Protein AF-A0A0C2GUE2-F1 (afdb_monomer_lite)

InterPro domains:
  IPR035940 CAP superfamily [G3DSA:3.40.33.10] (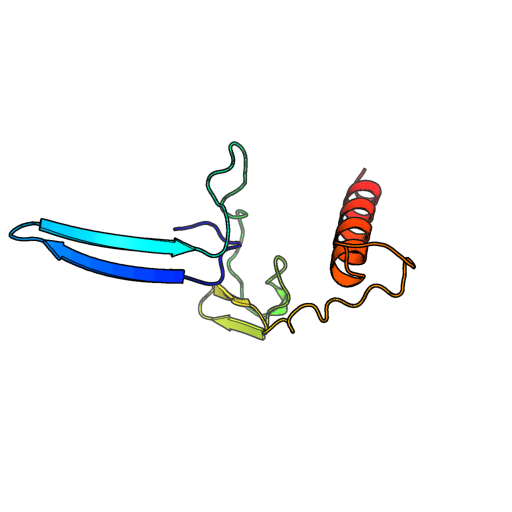1-69)
  IPR035940 CAP superfamily [SSF55797] (1-41)

Secondary structure (DSSP, 8-state):
---TT---EEEEEEEETTEEEEEEEESS----TT--SS--SPPPSSGGG--SS-EEEEETTEEEE--PPPP-----SSTT-TT--HHHHHHHHHHHHHHHHH-

Sequence (103 aa):
MVFAKTTEIGCAHKVCGTRMTVFCLYNEIGYFTGEILWETGKACSKPADCTTYKSTACDKGLCVKAFEKPDTGESRQCSGADGMTDAVRNKFLNMNNEYRFVT

pLDDT: mean 92.4, std 7.21, range [52.72, 98.44]

Structure (mmCIF, N/CA/C/O backbone):
data_AF-A0A0C2GUE2-F1
#
_entry.id   AF-A0A0C2GUE2-F1
#
loop_
_atom_site.group_PDB
_atom_site.id
_atom_site.type_symbol
_atom_site.label_atom_id
_atom_site.label_alt_id
_atom_site.label_comp_id
_atom_site.label_asym_id
_atom_site.label_entity_id
_atom_site.label_seq_id
_atom_site.pdbx_PDB_ins_code
_atom_site.Cartn_x
_atom_site.Cartn_y
_atom_site.Cartn_z
_atom_site.occupancy
_atom_site.B_iso_or_equiv
_atom_site.auth_seq_id
_atom_site.auth_comp_id
_atom_site.auth_asym_id
_atom_site.auth_atom_id
_atom_site.pdbx_PDB_model_num
ATOM 1 N N . MET A 1 1 ? -6.467 0.647 8.656 1.00 92.06 1 MET A N 1
ATOM 2 C CA . MET A 1 1 ? -7.643 0.950 7.807 1.00 92.06 1 MET A CA 1
ATOM 3 C C . MET A 1 1 ? -7.310 1.925 6.685 1.00 92.06 1 MET A C 1
ATOM 5 O O . MET A 1 1 ? -7.658 1.629 5.559 1.00 92.06 1 MET A O 1
ATOM 9 N N . VAL A 1 2 ? -6.651 3.058 6.960 1.00 96.00 2 VAL A N 1
ATOM 10 C CA . VAL A 1 2 ? -6.440 4.146 5.974 1.00 96.00 2 VAL A CA 1
ATOM 11 C C . VAL A 1 2 ? -5.023 4.214 5.387 1.00 96.00 2 VAL A C 1
ATOM 13 O O . VAL A 1 2 ? -4.644 5.228 4.815 1.00 96.00 2 VAL A O 1
ATOM 16 N N . PHE A 1 3 ? -4.211 3.170 5.566 1.00 97.06 3 PHE A N 1
ATOM 17 C CA . PHE A 1 3 ? -2.836 3.175 5.071 1.00 97.06 3 PHE A CA 1
ATOM 18 C C . PHE A 1 3 ? -2.830 2.998 3.550 1.00 97.06 3 PHE A C 1
ATOM 20 O O . PHE A 1 3 ? -3.170 1.917 3.069 1.00 97.06 3 PHE A O 1
ATOM 27 N N . ALA A 1 4 ? -2.456 4.043 2.809 1.00 96.31 4 ALA A N 1
ATOM 28 C CA . ALA A 1 4 ? -2.658 4.159 1.361 1.00 96.31 4 ALA A CA 1
ATOM 29 C C . ALA A 1 4 ? -1.936 3.089 0.527 1.00 96.31 4 ALA A C 1
ATOM 31 O O . ALA A 1 4 ? -2.350 2.800 -0.592 1.00 96.31 4 ALA A O 1
ATOM 32 N N . LYS A 1 5 ? -0.882 2.477 1.078 1.00 95.62 5 LYS A N 1
ATOM 33 C CA . LYS A 1 5 ? -0.141 1.379 0.441 1.00 95.62 5 LYS A CA 1
ATOM 34 C C . LYS A 1 5 ? -0.901 0.039 0.489 1.00 95.62 5 LYS A C 1
ATOM 36 O O . LYS A 1 5 ? -0.618 -0.861 -0.291 1.00 95.62 5 LYS A O 1
ATOM 41 N N . THR A 1 6 ? -1.902 -0.095 1.363 1.00 96.00 6 THR A N 1
ATOM 42 C CA . THR A 1 6 ? -2.691 -1.330 1.510 1.00 96.00 6 THR A CA 1
ATOM 43 C C . THR A 1 6 ? -3.519 -1.608 0.261 1.00 96.00 6 THR A C 1
ATOM 45 O O . THR A 1 6 ? -4.245 -0.734 -0.209 1.00 96.00 6 THR A O 1
ATOM 48 N N . THR A 1 7 ? -3.469 -2.841 -0.243 1.00 94.69 7 THR A N 1
ATOM 49 C CA . THR A 1 7 ? -4.173 -3.235 -1.480 1.00 94.69 7 THR A CA 1
ATOM 50 C C . THR A 1 7 ? -5.115 -4.416 -1.310 1.00 94.69 7 THR A C 1
ATOM 52 O O . THR A 1 7 ? -5.997 -4.613 -2.141 1.00 94.69 7 THR A O 1
ATOM 55 N N . GLU A 1 8 ? -4.983 -5.166 -0.219 1.00 94.62 8 GLU A N 1
ATOM 56 C CA . GLU A 1 8 ? -5.834 -6.314 0.075 1.00 94.62 8 GLU A CA 1
ATOM 57 C C . GLU A 1 8 ? -6.343 -6.237 1.515 1.00 94.62 8 GLU A C 1
ATOM 59 O O . GLU A 1 8 ? -5.626 -5.842 2.441 1.00 94.62 8 GLU A O 1
ATOM 64 N N . ILE A 1 9 ? -7.605 -6.624 1.692 1.00 96.94 9 ILE A N 1
ATOM 65 C CA . ILE A 1 9 ? -8.283 -6.690 2.983 1.00 96.94 9 ILE A CA 1
ATOM 66 C C . ILE A 1 9 ? -9.050 -8.008 3.081 1.00 96.94 9 ILE A C 1
ATOM 68 O O . ILE A 1 9 ? -9.768 -8.395 2.161 1.00 96.94 9 ILE A O 1
ATOM 72 N N . GLY A 1 10 ? -8.918 -8.687 4.216 1.00 98.06 10 GLY A N 1
ATOM 73 C CA . GLY A 1 10 ? -9.698 -9.875 4.547 1.00 98.06 10 GLY A CA 1
ATOM 74 C C . GLY A 1 10 ? -10.368 -9.688 5.898 1.00 98.06 10 GLY A C 1
ATOM 75 O O . GLY A 1 10 ? -9.677 -9.493 6.892 1.00 98.06 10 GLY A O 1
ATOM 76 N N . CYS A 1 11 ? -11.698 -9.749 5.949 1.00 98.31 11 CYS A N 1
ATOM 77 C CA . CYS A 1 11 ? -12.461 -9.598 7.186 1.00 98.31 11 CYS A CA 1
ATOM 78 C C . CYS A 1 11 ? -13.260 -10.862 7.509 1.00 98.31 11 CYS A C 1
ATOM 80 O O . CYS A 1 11 ? -13.781 -11.529 6.618 1.00 98.31 11 CYS A O 1
ATOM 82 N N . ALA A 1 12 ? -13.402 -11.160 8.796 1.00 98.44 12 ALA A N 1
ATOM 83 C CA . ALA A 1 12 ? -14.209 -12.254 9.312 1.00 98.44 12 ALA A CA 1
ATOM 84 C C . ALA A 1 12 ? -14.958 -11.812 10.573 1.00 98.44 12 ALA A C 1
ATOM 86 O O . ALA A 1 12 ? -14.566 -10.860 11.250 1.00 98.44 12 ALA A O 1
ATOM 87 N N . HIS A 1 13 ? -16.035 -12.518 10.908 1.00 98.25 13 HIS A N 1
ATOM 88 C CA . HIS A 1 13 ? -16.769 -12.283 12.146 1.00 98.25 13 HIS A CA 1
ATOM 89 C C . HIS A 1 13 ? -17.171 -13.595 12.820 1.00 98.25 13 HIS A C 1
ATOM 91 O O . HIS A 1 13 ? -17.297 -14.635 12.173 1.00 98.25 13 HIS A O 1
ATOM 97 N N . LYS A 1 14 ? -17.393 -13.538 14.135 1.00 98.38 14 LYS A N 1
ATOM 98 C CA . LYS A 1 14 ? -17.897 -14.655 14.936 1.00 98.38 14 LYS A CA 1
ATOM 99 C C . LYS A 1 14 ? -18.811 -14.147 16.046 1.00 98.38 14 LYS A C 1
ATOM 101 O O . LYS A 1 14 ? -18.462 -13.212 16.761 1.00 98.38 14 LYS A O 1
ATOM 106 N N . VAL A 1 15 ? -19.966 -14.790 16.206 1.00 98.44 15 VAL A N 1
ATOM 107 C CA . VAL A 1 15 ? -20.876 -14.575 17.340 1.00 98.44 15 VAL A CA 1
ATOM 108 C C . VAL A 1 15 ? -20.600 -15.626 18.418 1.00 98.44 15 VAL A C 1
ATOM 110 O O . VAL A 1 15 ? -20.525 -16.819 18.119 1.00 98.44 15 VAL A O 1
ATOM 113 N N . CYS A 1 16 ? -20.455 -15.174 19.662 1.00 97.69 16 CYS A N 1
ATOM 114 C CA . CYS A 1 16 ? -20.211 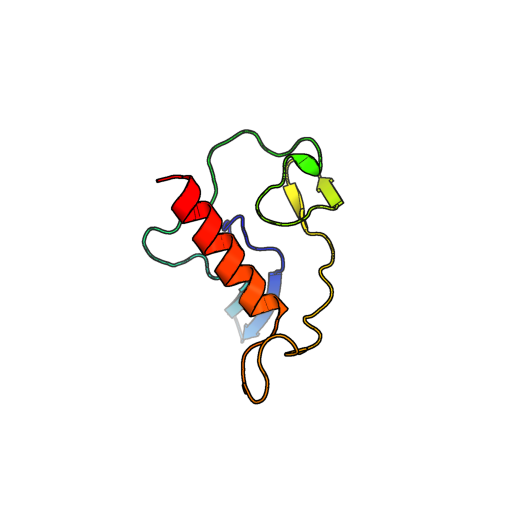-15.971 20.860 1.00 97.69 16 CYS A CA 1
ATOM 115 C C . CYS A 1 16 ? -21.209 -15.550 21.955 1.00 97.69 16 CYS A C 1
ATOM 117 O O . CYS A 1 16 ? -20.979 -14.581 22.682 1.00 97.69 16 CYS A O 1
ATOM 119 N N . GLY A 1 17 ? -22.335 -16.265 22.062 1.00 97.00 17 GLY A N 1
ATOM 120 C CA . GLY A 1 17 ? -23.428 -15.909 22.974 1.00 97.00 17 GLY A CA 1
ATOM 121 C C . GLY A 1 17 ? -24.067 -14.575 22.582 1.00 97.00 17 GLY A C 1
ATOM 122 O O . GLY A 1 17 ? -24.574 -14.435 21.475 1.00 97.00 17 GLY A O 1
ATOM 123 N N . THR A 1 18 ? -24.005 -13.586 23.475 1.00 97.94 18 THR A N 1
ATOM 124 C CA . THR A 1 18 ? -24.505 -12.217 23.242 1.00 97.94 18 THR A CA 1
ATOM 125 C C . THR A 1 18 ? -23.442 -11.257 22.693 1.00 97.94 18 THR A C 1
ATOM 127 O O . THR A 1 18 ? -23.700 -10.062 22.571 1.00 97.94 18 THR A O 1
ATOM 130 N N . ARG A 1 19 ? -22.232 -11.745 22.379 1.00 97.75 19 ARG A N 1
ATOM 131 C CA . ARG A 1 19 ? -21.127 -10.933 21.845 1.00 97.75 19 ARG A CA 1
ATOM 132 C C . ARG A 1 19 ? -20.838 -11.284 20.392 1.00 97.75 19 ARG A C 1
ATOM 134 O O . ARG A 1 19 ? -20.896 -12.449 20.011 1.00 97.75 19 ARG A O 1
ATOM 141 N N . MET A 1 20 ? -20.454 -10.286 19.605 1.00 97.88 20 MET A N 1
ATOM 142 C CA . MET A 1 20 ? -19.938 -10.459 18.248 1.00 97.88 20 MET A CA 1
ATOM 143 C C . MET A 1 20 ? -18.531 -9.871 18.167 1.00 97.88 20 MET A C 1
ATOM 145 O O . MET A 1 20 ? -18.295 -8.754 18.622 1.00 97.88 20 MET A O 1
ATOM 149 N N . THR A 1 21 ? -17.608 -10.615 17.566 1.00 98.19 21 THR A N 1
ATOM 150 C CA . THR A 1 21 ? -16.267 -10.143 17.217 1.00 98.19 21 THR A CA 1
ATOM 151 C C . THR A 1 21 ? -16.167 -10.025 15.707 1.00 98.19 21 THR A C 1
ATOM 153 O O . THR A 1 21 ? -16.538 -10.952 14.990 1.00 98.19 21 THR A O 1
ATOM 156 N N . VAL A 1 22 ? -15.643 -8.898 15.234 1.00 98.19 22 VAL A N 1
ATOM 157 C CA . VAL A 1 22 ? -15.304 -8.652 13.830 1.00 98.19 22 VAL A CA 1
ATOM 158 C C . VAL A 1 22 ? -13.810 -8.362 13.772 1.00 98.19 22 VAL A C 1
ATOM 160 O O . VAL A 1 22 ? -13.301 -7.600 14.593 1.00 98.19 22 VAL A O 1
ATOM 163 N N . PHE A 1 23 ? -13.104 -8.984 12.835 1.00 97.88 23 PHE A N 1
ATOM 164 C CA . PHE A 1 23 ? -11.661 -8.846 12.687 1.00 97.88 23 PHE A CA 1
ATOM 165 C C . PHE A 1 23 ? -11.290 -8.706 11.214 1.00 97.88 23 PHE A C 1
ATOM 167 O O . PHE A 1 23 ? -11.857 -9.401 10.375 1.00 97.88 23 PHE A O 1
ATOM 174 N N . CYS A 1 24 ? -10.333 -7.829 10.911 1.00 98.06 24 CYS A N 1
ATOM 175 C CA . CYS A 1 24 ? -9.829 -7.615 9.559 1.00 98.06 24 CYS A CA 1
ATOM 176 C C . CYS A 1 24 ? -8.301 -7.637 9.543 1.00 98.06 24 CYS A C 1
ATOM 178 O O . CYS A 1 24 ? -7.660 -7.019 10.393 1.00 98.06 24 CYS A O 1
ATOM 180 N N . LEU A 1 25 ? -7.744 -8.301 8.535 1.00 97.50 25 LEU A N 1
ATOM 181 C CA . LEU A 1 25 ? -6.334 -8.274 8.176 1.00 97.50 25 LEU A CA 1
ATOM 182 C C . LEU A 1 25 ? -6.130 -7.410 6.936 1.00 97.50 25 LEU A C 1
ATOM 184 O O . LEU A 1 25 ? -6.990 -7.345 6.057 1.00 97.50 25 LEU A O 1
ATOM 188 N N . TYR A 1 26 ? -4.966 -6.776 6.889 1.00 96.75 26 TYR A N 1
ATOM 189 C CA . TYR A 1 26 ? -4.506 -5.907 5.815 1.00 96.75 26 TYR A CA 1
ATOM 190 C C . TYR A 1 26 ? -3.132 -6.415 5.380 1.00 96.75 26 TYR A C 1
ATOM 192 O O . TYR A 1 26 ? -2.350 -6.836 6.233 1.00 96.75 26 TYR A O 1
ATOM 200 N N . ASN A 1 27 ? -2.835 -6.390 4.082 1.00 95.00 27 ASN A N 1
ATOM 201 C CA . ASN A 1 27 ? -1.573 -6.921 3.551 1.00 95.00 27 ASN A CA 1
ATOM 202 C C . ASN A 1 27 ? -0.355 -5.998 3.749 1.00 95.00 27 ASN A C 1
ATOM 204 O O . ASN A 1 27 ? 0.733 -6.323 3.289 1.00 95.00 27 ASN A O 1
ATOM 208 N N . GLU A 1 28 ? -0.531 -4.875 4.446 1.00 94.94 28 GLU A N 1
ATOM 209 C CA . GLU A 1 28 ? 0.507 -3.885 4.721 1.00 94.94 28 GLU A CA 1
ATOM 210 C C . GLU A 1 28 ? 0.465 -3.433 6.189 1.00 94.94 28 GLU A C 1
ATOM 212 O O . GLU A 1 28 ? -0.593 -3.397 6.830 1.00 94.94 28 GLU A O 1
ATOM 217 N N . ILE A 1 29 ? 1.625 -3.054 6.730 1.00 93.38 29 ILE A N 1
ATOM 218 C CA . ILE A 1 29 ? 1.781 -2.659 8.136 1.00 93.38 29 ILE A CA 1
ATOM 219 C C . ILE A 1 29 ? 1.758 -1.132 8.251 1.00 93.38 29 ILE A C 1
ATOM 221 O O . ILE A 1 29 ? 2.742 -0.459 7.969 1.00 93.38 29 ILE A O 1
ATOM 225 N N . GLY A 1 30 ? 0.632 -0.583 8.709 1.00 92.19 30 GLY A N 1
ATOM 226 C CA . GLY A 1 30 ? 0.427 0.870 8.811 1.00 92.19 30 GLY A CA 1
ATOM 227 C C . GLY A 1 30 ? 0.658 1.491 10.194 1.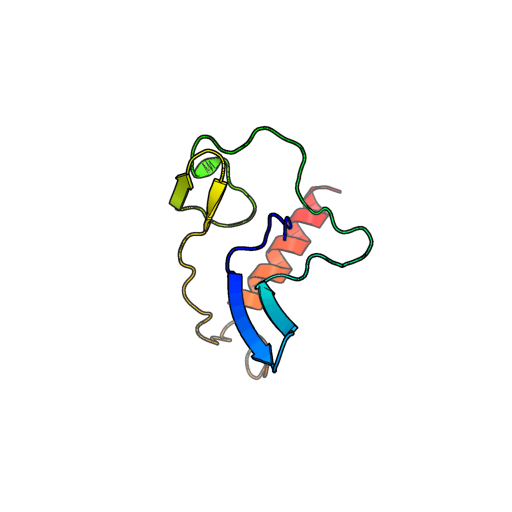00 92.19 30 GLY A C 1
ATOM 228 O O . GLY A 1 30 ? 0.277 2.639 10.388 1.00 92.19 30 GLY A O 1
ATOM 229 N N . TYR A 1 31 ? 1.187 0.755 11.178 1.00 93.19 31 TYR A N 1
ATOM 230 C CA . TYR A 1 31 ? 1.337 1.244 12.564 1.00 93.19 31 TYR A CA 1
ATOM 231 C C . TYR A 1 31 ? 2.785 1.569 12.966 1.00 93.19 31 TYR A C 1
ATOM 233 O O . TYR A 1 31 ? 3.067 1.753 14.150 1.00 93.19 31 TYR A O 1
ATOM 241 N N . PHE A 1 32 ? 3.713 1.643 12.008 1.00 94.19 32 PHE A N 1
ATOM 242 C CA . PHE A 1 32 ? 5.082 2.069 12.289 1.00 94.19 32 PHE A CA 1
ATOM 243 C C . PHE A 1 32 ? 5.121 3.546 12.704 1.00 94.19 32 PHE A C 1
ATOM 245 O O . PHE A 1 32 ? 4.593 4.417 12.014 1.00 94.19 32 PHE A O 1
ATOM 252 N N . T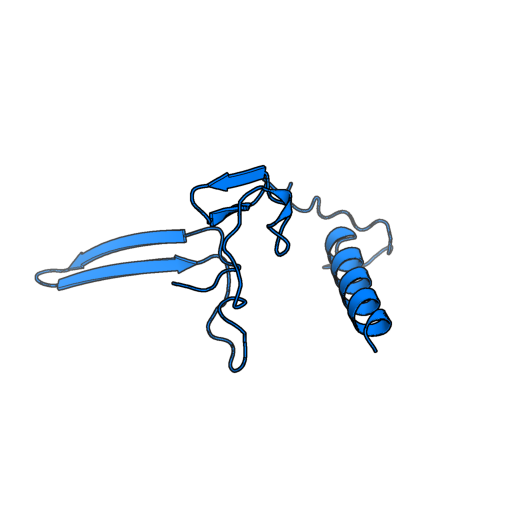HR A 1 33 ? 5.751 3.835 13.844 1.00 95.62 33 THR A N 1
ATOM 253 C CA . THR A 1 33 ? 5.894 5.205 14.351 1.00 95.62 33 THR A CA 1
ATOM 254 C C . THR A 1 33 ? 6.634 6.077 13.339 1.00 95.62 33 THR A C 1
ATOM 256 O O . THR A 1 33 ? 7.748 5.749 12.942 1.00 95.62 33 THR A O 1
ATOM 259 N N . GLY A 1 34 ? 6.028 7.203 12.958 1.00 92.75 34 GLY A N 1
ATOM 260 C CA . GLY A 1 34 ? 6.597 8.139 11.983 1.00 92.75 34 GLY A CA 1
ATOM 261 C C . GLY A 1 34 ? 6.320 7.792 10.517 1.00 92.75 34 GLY A C 1
ATOM 262 O O . GLY A 1 34 ? 6.650 8.601 9.654 1.00 92.75 34 GLY A O 1
ATOM 263 N N . GLU A 1 35 ? 5.686 6.651 10.222 1.00 92.56 35 GLU A N 1
ATOM 264 C CA . GLU A 1 35 ? 5.261 6.318 8.858 1.00 92.56 35 GLU A CA 1
ATOM 265 C C . GLU A 1 35 ? 4.123 7.241 8.406 1.00 92.56 35 GLU A C 1
ATOM 267 O O . GLU A 1 35 ? 3.172 7.528 9.143 1.00 92.56 35 GLU A O 1
ATOM 272 N N . ILE A 1 36 ? 4.208 7.689 7.156 1.00 92.62 36 ILE A N 1
ATOM 273 C CA . ILE A 1 36 ? 3.179 8.507 6.523 1.00 92.62 36 ILE A CA 1
ATOM 274 C C . ILE A 1 36 ? 2.037 7.591 6.074 1.00 92.62 36 ILE A C 1
ATOM 276 O O . ILE A 1 36 ? 2.210 6.743 5.200 1.00 92.62 36 ILE A O 1
ATOM 280 N N . LEU A 1 37 ? 0.844 7.777 6.649 1.00 95.69 37 LEU A N 1
ATOM 281 C CA . LEU A 1 37 ? -0.318 6.950 6.310 1.00 95.69 37 LEU A CA 1
ATOM 282 C C . LEU A 1 37 ? -0.794 7.154 4.861 1.00 95.69 37 LEU A C 1
ATOM 284 O O . LEU A 1 37 ? -1.256 6.207 4.225 1.00 95.69 37 LEU A O 1
ATOM 288 N N . TRP A 1 38 ? -0.689 8.381 4.354 1.00 95.75 38 TRP A N 1
ATOM 289 C CA . TRP A 1 38 ? -0.958 8.771 2.971 1.00 95.75 38 TRP A CA 1
ATOM 290 C C . TRP A 1 38 ? -0.226 10.078 2.655 1.00 95.75 38 TRP A C 1
ATOM 292 O O . TRP A 1 38 ? 0.019 10.894 3.544 1.00 95.75 38 TRP A O 1
ATOM 302 N N . GLU A 1 39 ? 0.090 10.305 1.385 1.00 94.44 39 GLU A N 1
ATOM 303 C CA . GLU A 1 39 ? 0.670 11.568 0.930 1.00 94.44 39 GLU A CA 1
ATOM 304 C C . GLU A 1 39 ? -0.439 12.595 0.671 1.00 94.44 39 GLU A C 1
ATOM 306 O O . GLU A 1 39 ? -1.446 12.299 0.022 1.00 94.44 39 GLU A O 1
ATOM 311 N N . THR A 1 40 ? -0.281 13.815 1.190 1.00 96.38 40 THR A N 1
ATOM 312 C CA . THR A 1 40 ? -1.234 14.901 0.928 1.00 96.38 40 THR A CA 1
ATOM 313 C C . THR A 1 40 ? -1.111 15.353 -0.521 1.00 96.38 40 THR A C 1
ATOM 315 O O . THR A 1 40 ? -0.057 15.814 -0.951 1.00 96.38 40 THR A O 1
ATOM 318 N N . GLY A 1 41 ? -2.211 15.284 -1.265 1.00 95.56 41 GLY A N 1
ATOM 319 C CA . GLY A 1 41 ? -2.235 15.681 -2.664 1.00 95.56 41 GLY A CA 1
ATOM 320 C C . GLY A 1 41 ? -3.608 15.511 -3.296 1.00 95.56 41 GLY A C 1
ATOM 321 O O . GLY A 1 41 ? -4.589 15.158 -2.637 1.00 95.56 41 GLY A O 1
ATOM 322 N N . LYS A 1 42 ? -3.683 15.781 -4.600 1.00 97.31 42 LYS A N 1
ATOM 323 C CA . LYS A 1 42 ? -4.886 15.506 -5.384 1.00 97.31 42 LYS A CA 1
ATOM 324 C C . LYS A 1 42 ? -5.007 13.994 -5.594 1.00 97.31 42 LYS A C 1
ATOM 326 O O . LYS A 1 42 ? -4.032 13.351 -5.967 1.00 97.31 42 LYS A O 1
ATOM 331 N N . ALA A 1 43 ? -6.208 13.452 -5.399 1.00 97.50 43 ALA A N 1
ATOM 332 C CA . ALA A 1 43 ? -6.508 12.063 -5.737 1.00 97.50 43 ALA A CA 1
ATOM 333 C C . ALA A 1 43 ? -6.230 11.772 -7.223 1.00 97.50 43 ALA A C 1
ATOM 335 O O . ALA A 1 43 ? -6.252 12.688 -8.056 1.00 97.50 43 ALA A O 1
ATOM 336 N N . CYS A 1 44 ? -5.999 10.500 -7.561 1.00 98.00 44 CYS A N 1
ATOM 337 C CA . CYS A 1 44 ? -5.709 10.125 -8.941 1.00 98.00 44 CYS A CA 1
ATOM 338 C C . CYS A 1 44 ? -6.870 10.508 -9.875 1.00 98.00 44 CYS A C 1
ATOM 340 O O . CYS A 1 44 ? -8.043 10.522 -9.494 1.00 98.00 44 CYS A O 1
ATOM 342 N N . SER A 1 45 ? -6.535 10.809 -11.124 1.00 98.06 45 SER A N 1
ATOM 343 C CA . SER A 1 45 ? -7.493 11.013 -12.216 1.00 98.06 45 SER A CA 1
ATOM 344 C C . SER A 1 45 ? -7.296 10.013 -13.356 1.00 98.06 45 SER A C 1
ATOM 346 O O . SER A 1 45 ? -8.225 9.726 -14.107 1.00 98.06 45 SER A O 1
ATOM 348 N N . LYS A 1 46 ? -6.091 9.451 -13.469 1.00 97.56 46 LYS A N 1
ATOM 349 C CA . LYS A 1 46 ? -5.695 8.431 -14.445 1.00 97.56 46 LYS A CA 1
ATOM 350 C C . LYS A 1 46 ? -4.689 7.461 -13.806 1.00 97.56 46 LYS A C 1
ATOM 352 O O . LYS A 1 46 ? -4.063 7.819 -12.810 1.00 97.56 46 LYS A O 1
ATOM 357 N N . PRO A 1 47 ? -4.474 6.259 -14.372 1.00 96.12 47 PRO A N 1
ATOM 358 C CA . PRO A 1 47 ? -3.574 5.255 -13.789 1.00 96.12 47 PRO A CA 1
ATOM 359 C C . PRO A 1 47 ? -2.140 5.755 -13.578 1.00 96.12 47 PRO A C 1
ATOM 361 O O . PRO A 1 47 ? -1.483 5.355 -12.626 1.00 96.12 47 PRO A O 1
ATOM 364 N N . ALA A 1 48 ? -1.666 6.650 -14.449 1.00 96.25 48 ALA A N 1
ATOM 365 C CA . ALA A 1 48 ? -0.322 7.220 -14.377 1.00 96.25 48 ALA A CA 1
ATOM 366 C C . ALA A 1 48 ? -0.099 8.149 -13.169 1.00 96.25 48 ALA A C 1
ATOM 368 O O . ALA A 1 48 ? 1.047 8.438 -12.848 1.00 96.25 48 ALA A O 1
ATOM 369 N N . ASP A 1 49 ? -1.165 8.609 -12.506 1.00 96.69 49 ASP A N 1
ATOM 370 C CA . ASP A 1 49 ? -1.052 9.426 -11.291 1.00 96.69 49 ASP A CA 1
ATOM 371 C C . ASP A 1 49 ? -0.721 8.561 -10.053 1.00 96.69 49 ASP A C 1
ATOM 373 O O . ASP A 1 49 ? -0.389 9.085 -8.995 1.00 96.69 49 ASP A O 1
ATOM 377 N N . CYS A 1 50 ? -0.823 7.234 -10.170 1.00 95.88 50 CYS A N 1
ATOM 378 C CA . CYS A 1 50 ? -0.540 6.282 -9.102 1.00 95.88 50 CYS A CA 1
ATOM 379 C C . CYS A 1 50 ? 0.937 5.882 -9.119 1.00 95.88 50 CYS A C 1
ATOM 381 O O . CYS A 1 50 ? 1.374 5.146 -10.003 1.00 95.88 50 CYS A O 1
ATOM 383 N N . THR A 1 51 ? 1.697 6.346 -8.129 1.00 92.62 51 THR A N 1
ATOM 384 C CA . THR A 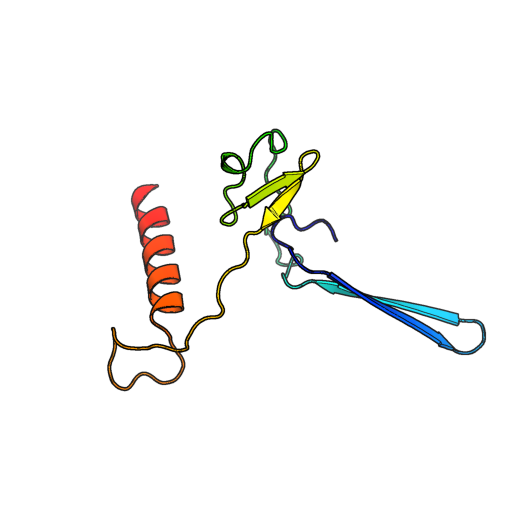1 51 ? 3.161 6.186 -8.079 1.00 92.62 51 THR A CA 1
ATOM 385 C C . THR A 1 51 ? 3.632 5.091 -7.125 1.00 92.62 51 THR A C 1
ATOM 387 O O . THR A 1 51 ? 4.725 4.563 -7.300 1.00 92.62 51 THR A O 1
ATOM 390 N N . THR A 1 52 ? 2.816 4.702 -6.140 1.00 91.12 52 THR A N 1
ATOM 391 C CA . THR A 1 52 ? 3.185 3.690 -5.134 1.00 91.12 52 THR A CA 1
ATOM 392 C C . THR A 1 52 ? 3.425 2.307 -5.747 1.00 91.12 52 THR A C 1
ATOM 394 O O . THR A 1 52 ? 4.378 1.616 -5.391 1.00 91.12 52 THR A O 1
ATOM 397 N N . TYR A 1 53 ? 2.564 1.908 -6.684 1.00 89.62 53 TYR A N 1
ATOM 398 C CA . TYR A 1 53 ? 2.653 0.653 -7.426 1.00 89.62 53 TYR A CA 1
ATOM 399 C C . TYR A 1 53 ? 2.277 0.907 -8.879 1.00 89.62 53 TYR A C 1
ATOM 401 O O . TYR A 1 53 ? 1.576 1.873 -9.192 1.00 89.62 53 TYR A O 1
ATOM 409 N N . LYS A 1 54 ? 2.649 -0.021 -9.764 1.00 90.75 54 LYS A N 1
ATOM 410 C CA . LYS A 1 54 ? 2.088 -0.029 -11.113 1.00 90.75 54 LYS A CA 1
ATOM 411 C C . LYS A 1 54 ? 0.569 -0.167 -11.012 1.00 90.75 54 LYS A C 1
ATOM 413 O O . LYS A 1 54 ? 0.064 -1.122 -10.424 1.00 90.75 54 LYS A O 1
ATOM 418 N N . SER A 1 55 ? -0.147 0.780 -11.602 1.00 93.50 55 SER A N 1
ATOM 419 C CA . SER A 1 55 ? -1.606 0.817 -11.586 1.00 93.50 55 SER A CA 1
ATOM 420 C C . SER A 1 55 ? -2.183 0.493 -12.961 1.00 93.50 55 SER A C 1
ATOM 422 O O . SER A 1 55 ? -1.586 0.812 -13.991 1.00 93.50 55 SER A O 1
ATOM 424 N N . THR A 1 56 ? -3.349 -0.151 -12.978 1.00 93.81 56 THR A N 1
ATOM 425 C CA . THR A 1 56 ? -4.127 -0.391 -14.211 1.00 93.81 56 THR A CA 1
ATOM 426 C C . THR A 1 56 ? -5.282 0.587 -14.370 1.00 93.81 56 THR A C 1
ATOM 428 O O . THR A 1 56 ? -5.683 0.878 -15.495 1.00 93.81 56 THR A O 1
ATOM 431 N N . ALA A 1 57 ? -5.795 1.120 -13.262 1.00 96.50 57 ALA A N 1
ATOM 432 C CA . ALA A 1 57 ? -6.957 1.992 -13.237 1.00 96.50 57 ALA A CA 1
ATOM 433 C C . ALA A 1 57 ? -6.839 3.027 -12.112 1.00 96.50 57 ALA A C 1
ATOM 435 O O . ALA A 1 57 ? -6.207 2.799 -11.081 1.00 96.50 57 ALA A O 1
ATOM 436 N N . CYS A 1 58 ? -7.492 4.166 -12.313 1.00 97.38 58 CYS A N 1
ATOM 437 C CA . CYS A 1 58 ? -7.870 5.051 -11.226 1.00 97.38 58 CYS A CA 1
ATOM 438 C C . CYS A 1 58 ? -9.398 5.041 -11.151 1.00 97.38 58 CYS A C 1
ATOM 440 O O . CYS A 1 58 ? -10.054 5.526 -12.073 1.00 97.38 58 CYS A O 1
ATOM 442 N N . ASP A 1 59 ? -9.958 4.459 -10.093 1.00 97.62 59 ASP A N 1
ATOM 443 C CA . ASP A 1 59 ? -11.404 4.353 -9.903 1.00 97.62 59 ASP A CA 1
ATOM 444 C C . ASP A 1 59 ? -11.857 5.339 -8.829 1.00 97.62 59 ASP A C 1
ATOM 446 O O . ASP A 1 59 ? -11.528 5.194 -7.654 1.00 97.62 59 ASP A O 1
ATOM 450 N N . LYS A 1 60 ? -12.582 6.385 -9.239 1.00 97.12 60 LYS A N 1
ATOM 451 C CA . LYS A 1 60 ? -13.144 7.413 -8.340 1.00 97.12 60 LYS A CA 1
ATOM 452 C C . LYS A 1 60 ? -12.121 8.003 -7.352 1.00 97.12 60 LYS A C 1
ATOM 454 O O . LYS A 1 60 ? -12.447 8.275 -6.200 1.00 97.12 60 LYS A O 1
ATOM 459 N N . GLY A 1 61 ? -10.887 8.217 -7.811 1.00 97.19 61 GLY A N 1
ATOM 460 C CA . GLY A 1 61 ? -9.797 8.760 -6.995 1.00 97.19 61 GLY A CA 1
ATOM 461 C C . GLY A 1 61 ? -8.975 7.718 -6.230 1.00 97.19 61 GLY A C 1
ATOM 462 O O . GLY A 1 61 ? -8.053 8.103 -5.515 1.00 97.19 61 GLY A O 1
ATOM 463 N N . LEU A 1 62 ? -9.265 6.422 -6.391 1.00 97.50 62 LEU A N 1
ATOM 464 C CA . LEU A 1 62 ? -8.511 5.317 -5.800 1.00 97.50 62 LEU A CA 1
ATOM 465 C C . LEU A 1 62 ? -7.654 4.599 -6.847 1.00 97.50 62 LEU A C 1
ATOM 467 O O . LEU A 1 62 ? -8.119 4.240 -7.929 1.00 97.50 62 LEU A O 1
ATOM 471 N N . CYS A 1 63 ? -6.395 4.355 -6.501 1.00 97.75 63 CYS A N 1
ATOM 472 C CA . CYS A 1 63 ? -5.468 3.603 -7.335 1.00 97.75 63 CYS A CA 1
ATOM 473 C C . CYS A 1 63 ? -5.759 2.100 -7.277 1.00 97.75 63 CYS A C 1
ATOM 475 O O . CYS A 1 63 ? -5.779 1.512 -6.199 1.00 97.75 63 CYS A O 1
ATOM 477 N N . VAL A 1 64 ? -5.924 1.465 -8.440 1.00 96.50 64 VAL A N 1
ATOM 478 C CA . VAL A 1 64 ? -6.125 0.014 -8.550 1.00 96.50 64 VAL A CA 1
ATOM 479 C C . VAL A 1 64 ? -4.808 -0.649 -8.940 1.00 96.50 64 VAL A C 1
ATOM 481 O O . VAL A 1 64 ? -4.374 -0.580 -10.099 1.00 96.50 64 VAL A O 1
ATOM 484 N N . LYS A 1 65 ? -4.169 -1.298 -7.960 1.00 94.50 65 LYS A N 1
ATOM 485 C CA . LYS A 1 65 ? -2.899 -2.008 -8.151 1.00 94.50 65 LYS A CA 1
ATOM 486 C C . LYS A 1 65 ? -3.023 -3.028 -9.289 1.00 94.50 65 LYS A C 1
ATOM 488 O O . LYS A 1 65 ? -3.977 -3.799 -9.360 1.00 94.50 65 LYS A O 1
ATOM 493 N N . ALA A 1 66 ? -2.054 -3.011 -10.201 1.00 92.19 66 ALA A N 1
ATOM 494 C CA . ALA A 1 66 ? -1.932 -4.018 -11.242 1.00 92.19 66 ALA A CA 1
ATOM 495 C C . ALA A 1 66 ? -1.589 -5.376 -10.621 1.00 92.19 66 ALA A C 1
ATOM 497 O O . ALA A 1 66 ? -0.832 -5.439 -9.654 1.00 92.19 66 ALA A O 1
ATOM 498 N N . PHE A 1 67 ? -2.071 -6.464 -11.221 1.00 87.06 67 PHE A N 1
ATOM 499 C CA . PHE A 1 67 ? -1.603 -7.792 -10.840 1.00 87.06 67 PHE A CA 1
ATOM 500 C C . PHE A 1 67 ? -0.089 -7.890 -11.070 1.00 87.06 67 PHE A C 1
ATOM 502 O O . PHE A 1 67 ? 0.392 -7.819 -12.206 1.00 87.06 67 PHE A O 1
ATOM 509 N N . GLU A 1 68 ? 0.658 -8.040 -9.981 1.00 82.44 68 GLU A N 1
ATOM 510 C CA . GLU A 1 68 ? 2.080 -8.343 -10.013 1.00 82.44 68 GLU A CA 1
ATOM 511 C C . GLU A 1 68 ? 2.226 -9.859 -10.017 1.00 82.44 68 GLU A C 1
ATOM 513 O O . GLU A 1 68 ? 1.668 -10.553 -9.166 1.00 82.44 68 GLU A O 1
ATOM 518 N N . LYS A 1 69 ? 2.956 -10.388 -11.005 1.00 83.31 69 LYS A N 1
ATOM 519 C CA . LYS A 1 69 ? 3.277 -11.814 -11.002 1.00 83.31 69 LYS A CA 1
ATOM 520 C C . LYS A 1 69 ? 4.058 -12.125 -9.723 1.00 83.31 69 LYS A C 1
ATOM 522 O O . LYS A 1 69 ? 4.978 -11.364 -9.413 1.00 83.31 69 LYS A O 1
ATOM 527 N N . PRO A 1 70 ? 3.724 -13.222 -9.021 1.00 84.06 70 PRO A N 1
ATOM 528 C CA . PRO A 1 70 ? 4.510 -13.669 -7.887 1.00 84.06 70 PRO A CA 1
ATOM 529 C C . PRO A 1 70 ? 5.978 -13.785 -8.272 1.00 84.06 70 PRO A C 1
ATOM 531 O O . PRO A 1 70 ? 6.305 -14.146 -9.408 1.00 84.06 70 PRO A O 1
ATOM 534 N N . ASP A 1 71 ? 6.843 -13.482 -7.313 1.00 85.62 71 ASP A N 1
ATOM 535 C CA . ASP A 1 71 ? 8.264 -13.720 -7.473 1.00 85.62 71 ASP A CA 1
ATOM 536 C C . ASP A 1 71 ? 8.492 -15.194 -7.816 1.00 85.62 71 ASP A C 1
ATOM 538 O O . ASP A 1 71 ? 8.031 -16.100 -7.122 1.00 85.62 71 ASP A O 1
ATOM 542 N N . THR A 1 72 ? 9.188 -15.424 -8.922 1.00 85.75 72 THR A N 1
ATOM 543 C CA . THR A 1 72 ? 9.524 -16.760 -9.413 1.00 85.75 72 THR A CA 1
ATOM 544 C C . THR A 1 72 ? 10.531 -17.488 -8.521 1.00 85.75 72 THR A C 1
ATOM 546 O O . THR A 1 72 ? 10.778 -18.668 -8.741 1.00 85.75 72 THR A O 1
ATOM 549 N N . GLY A 1 73 ? 11.139 -16.804 -7.543 1.00 86.69 73 GLY A N 1
ATOM 550 C CA . GLY A 1 73 ? 12.180 -17.381 -6.689 1.00 86.69 73 GLY A CA 1
ATOM 551 C C . GLY A 1 73 ? 13.555 -17.446 -7.363 1.00 86.69 73 GLY A C 1
ATOM 552 O O . GLY A 1 73 ? 14.489 -18.025 -6.818 1.00 86.69 73 GLY A O 1
ATOM 553 N N . GLU A 1 74 ? 13.686 -16.868 -8.557 1.00 88.25 74 GLU A N 1
ATOM 554 C CA . GLU A 1 74 ? 14.902 -16.909 -9.366 1.00 88.25 74 GLU A CA 1
ATOM 555 C C . GLU A 1 74 ? 16.036 -16.122 -8.699 1.00 88.25 74 GLU A C 1
ATOM 557 O O . GLU A 1 74 ? 15.857 -14.986 -8.255 1.00 88.25 74 GLU A O 1
ATOM 562 N N . SER A 1 75 ? 17.222 -16.727 -8.658 1.00 89.94 75 SER A N 1
ATOM 563 C CA . SER A 1 75 ? 18.433 -16.143 -8.079 1.00 89.94 75 SER A CA 1
ATOM 564 C C . SER A 1 75 ? 19.625 -16.383 -9.004 1.00 89.94 75 SER A C 1
ATOM 566 O O . SER A 1 75 ? 20.534 -17.151 -8.694 1.00 89.94 75 SER A O 1
ATOM 568 N N . ARG A 1 76 ? 19.608 -15.750 -10.179 1.00 90.12 76 ARG A N 1
ATOM 569 C CA . ARG A 1 76 ? 20.651 -15.898 -11.204 1.00 90.12 76 ARG A CA 1
ATOM 570 C C . ARG A 1 76 ? 21.765 -14.870 -11.047 1.00 90.12 76 ARG A C 1
ATOM 572 O O . ARG A 1 76 ? 22.873 -15.121 -11.508 1.00 90.12 76 ARG A O 1
ATOM 579 N N . GLN A 1 77 ? 21.502 -13.735 -10.393 1.00 90.81 77 GLN A N 1
ATOM 580 C CA . GLN A 1 77 ? 22.519 -12.700 -10.162 1.00 90.81 77 GLN A CA 1
ATOM 581 C C . GLN A 1 77 ? 23.597 -13.146 -9.167 1.00 90.81 77 GLN A C 1
ATOM 583 O O . GLN A 1 77 ? 24.733 -12.682 -9.237 1.00 90.81 77 GLN A O 1
ATOM 588 N N . CYS A 1 78 ? 23.252 -14.032 -8.230 1.00 87.38 78 CYS A N 1
ATOM 589 C CA . CYS A 1 78 ? 24.174 -14.540 -7.219 1.00 87.38 78 CYS A CA 1
ATOM 590 C C . CYS A 1 78 ? 24.018 -16.059 -7.081 1.00 87.38 78 CYS A C 1
ATOM 592 O O . CYS A 1 78 ? 22.961 -16.542 -6.673 1.00 87.38 78 CYS A O 1
ATOM 594 N N . SER A 1 79 ? 25.078 -16.807 -7.390 1.00 78.31 79 SER A N 1
ATOM 595 C CA . SER A 1 79 ? 25.129 -18.262 -7.222 1.00 78.31 79 SER A CA 1
ATOM 596 C C . SER A 1 79 ? 25.249 -18.655 -5.745 1.00 78.31 79 SER A C 1
ATOM 598 O O . SER A 1 79 ? 26.097 -18.109 -5.043 1.00 78.31 79 SER A O 1
ATOM 600 N N . GLY A 1 80 ? 24.457 -19.636 -5.295 1.00 72.19 80 GLY A N 1
ATOM 601 C CA . GLY A 1 80 ? 24.567 -20.222 -3.948 1.00 72.19 80 GLY A CA 1
ATOM 602 C C . GLY A 1 80 ? 23.968 -19.388 -2.809 1.00 72.19 80 GLY A C 1
ATOM 603 O O . GLY A 1 80 ? 24.286 -19.636 -1.651 1.00 72.19 80 GLY A O 1
ATOM 604 N N . ALA A 1 81 ? 23.136 -18.389 -3.117 1.00 65.12 81 ALA A N 1
ATOM 605 C CA . ALA A 1 81 ? 22.464 -17.570 -2.112 1.00 65.12 81 ALA A CA 1
ATOM 606 C C . ALA A 1 81 ? 21.064 -18.119 -1.791 1.00 65.12 81 ALA A C 1
ATOM 608 O O . ALA A 1 81 ? 20.135 -17.943 -2.580 1.00 65.12 81 ALA A O 1
ATOM 609 N N . ASP A 1 82 ? 20.913 -18.718 -0.608 1.00 72.81 82 ASP A N 1
ATOM 610 C CA . ASP A 1 82 ? 19.619 -19.139 -0.069 1.00 72.81 82 ASP A CA 1
ATOM 611 C C . ASP A 1 82 ? 18.908 -17.946 0.596 1.00 72.81 82 ASP A C 1
ATOM 613 O O . ASP A 1 82 ? 19.460 -17.280 1.471 1.00 72.81 82 ASP A O 1
ATOM 617 N N . GLY A 1 83 ? 17.672 -17.658 0.175 1.00 82.25 83 GLY A N 1
ATOM 618 C CA . GLY A 1 83 ? 16.801 -16.661 0.821 1.00 82.25 83 GLY A CA 1
ATOM 619 C C . GLY A 1 83 ? 16.724 -15.276 0.163 1.00 82.25 83 GLY A C 1
ATOM 620 O O . GLY A 1 83 ? 16.067 -14.393 0.709 1.00 82.25 83 GLY A O 1
ATOM 621 N N . MET A 1 84 ? 17.341 -15.069 -1.006 1.00 89.00 84 MET A N 1
ATOM 622 C CA . MET A 1 84 ? 17.233 -13.828 -1.790 1.00 89.00 84 MET A CA 1
ATOM 623 C C . MET A 1 84 ? 16.954 -14.127 -3.262 1.00 89.00 84 MET A C 1
ATOM 625 O O . MET A 1 84 ? 17.617 -14.968 -3.866 1.00 89.00 84 MET A O 1
ATOM 629 N N . THR A 1 85 ? 16.036 -13.370 -3.854 1.00 92.12 85 THR A N 1
ATOM 630 C CA . THR A 1 85 ? 15.688 -13.453 -5.276 1.00 92.12 85 THR A CA 1
ATOM 631 C C . THR A 1 85 ? 16.211 -12.235 -6.030 1.00 92.12 85 THR A C 1
ATOM 633 O O . THR A 1 85 ? 16.446 -11.170 -5.453 1.00 92.12 85 THR A O 1
ATOM 636 N N . ASP A 1 86 ? 16.360 -12.356 -7.346 1.00 90.56 86 ASP A N 1
ATOM 637 C CA . ASP A 1 86 ? 16.770 -11.243 -8.206 1.00 90.56 86 ASP A CA 1
ATOM 638 C C . ASP A 1 86 ? 15.757 -10.086 -8.163 1.00 90.56 86 ASP A C 1
ATOM 640 O O . ASP A 1 86 ? 16.139 -8.917 -8.242 1.00 90.56 86 ASP A O 1
ATOM 644 N N . ALA A 1 87 ? 14.466 -10.385 -7.975 1.00 90.06 87 ALA A N 1
ATOM 645 C CA . ALA A 1 87 ? 13.428 -9.370 -7.811 1.00 90.06 87 ALA A CA 1
ATOM 646 C C . ALA A 1 87 ? 13.649 -8.529 -6.543 1.00 90.06 87 ALA A C 1
ATOM 648 O O . ALA A 1 87 ? 13.644 -7.296 -6.609 1.00 90.06 87 ALA A O 1
ATOM 649 N N . VAL A 1 88 ? 13.910 -9.183 -5.407 1.00 91.25 88 VAL A N 1
ATOM 650 C CA . VAL A 1 88 ? 14.199 -8.507 -4.135 1.00 91.25 88 VAL A CA 1
ATOM 651 C C . VAL A 1 88 ? 15.505 -7.712 -4.227 1.00 91.25 88 VAL A C 1
ATOM 653 O O . VAL A 1 88 ? 15.535 -6.545 -3.829 1.00 91.25 88 VAL A O 1
ATOM 656 N N . ARG A 1 89 ? 16.562 -8.282 -4.828 1.00 92.31 89 ARG A N 1
ATOM 657 C CA . ARG A 1 89 ? 17.845 -7.585 -5.053 1.00 92.31 89 ARG A CA 1
ATOM 658 C C . ARG A 1 89 ? 17.659 -6.286 -5.830 1.00 92.31 89 ARG A C 1
ATOM 660 O O . ARG A 1 89 ? 18.101 -5.228 -5.382 1.00 92.31 89 ARG A O 1
ATOM 667 N N . ASN A 1 90 ? 16.953 -6.348 -6.957 1.00 91.81 90 ASN A N 1
ATOM 668 C CA . ASN A 1 90 ? 16.697 -5.176 -7.791 1.00 91.81 90 ASN A CA 1
ATOM 669 C C . ASN A 1 90 ? 15.850 -4.127 -7.059 1.00 91.81 90 ASN A C 1
ATOM 671 O O . ASN A 1 90 ? 16.095 -2.931 -7.211 1.00 91.81 90 ASN A O 1
ATOM 675 N N . LYS A 1 91 ? 14.883 -4.545 -6.228 1.00 91.06 91 LYS A N 1
ATOM 676 C CA . LYS A 1 91 ? 14.072 -3.614 -5.432 1.00 91.06 91 LYS A CA 1
ATOM 677 C C . LYS A 1 91 ? 14.934 -2.805 -4.462 1.00 91.06 91 LYS A C 1
ATOM 679 O O . LYS A 1 91 ? 14.804 -1.582 -4.429 1.00 91.06 91 LYS A O 1
ATOM 684 N N . PHE A 1 92 ? 15.827 -3.462 -3.719 1.00 93.69 92 PHE A N 1
ATOM 685 C CA . PHE A 1 92 ? 16.759 -2.774 -2.821 1.00 93.69 92 PHE A CA 1
ATOM 686 C C . PHE A 1 92 ? 17.724 -1.863 -3.579 1.00 93.69 92 PHE A C 1
ATOM 688 O O . PHE A 1 92 ? 17.935 -0.726 -3.158 1.00 93.69 92 PHE A O 1
ATOM 695 N N . LEU A 1 93 ? 18.287 -2.335 -4.695 1.00 94.62 93 LEU A N 1
ATOM 696 C CA . LEU A 1 93 ? 19.221 -1.554 -5.505 1.00 94.62 93 LEU A CA 1
ATOM 697 C C . LEU A 1 93 ? 18.576 -0.268 -6.034 1.00 94.62 93 LEU A C 1
ATOM 699 O O . LEU A 1 93 ? 19.140 0.812 -5.868 1.00 94.62 93 LEU A O 1
ATOM 703 N N . ASN A 1 94 ? 17.383 -0.372 -6.621 1.00 92.12 94 ASN A N 1
ATOM 704 C CA . ASN A 1 94 ? 16.674 0.776 -7.183 1.00 92.12 94 ASN A CA 1
ATOM 705 C C . ASN A 1 94 ? 16.325 1.800 -6.101 1.00 92.12 94 ASN A C 1
ATOM 707 O O . ASN A 1 94 ? 16.632 2.975 -6.263 1.00 92.12 94 ASN A O 1
ATOM 711 N N . MET A 1 95 ? 15.791 1.341 -4.966 1.00 90.00 95 MET A N 1
ATOM 712 C CA . MET A 1 95 ? 15.463 2.211 -3.835 1.00 90.00 95 MET A CA 1
ATOM 713 C C . MET A 1 95 ? 16.698 2.965 -3.315 1.00 90.00 95 MET A C 1
ATOM 715 O O . MET A 1 95 ? 16.655 4.172 -3.100 1.00 90.00 95 MET A O 1
ATOM 719 N N . ASN A 1 96 ? 17.832 2.276 -3.147 1.00 94.75 96 ASN A N 1
ATOM 720 C CA . ASN A 1 96 ? 19.072 2.922 -2.706 1.00 94.75 96 ASN A CA 1
ATOM 721 C C . ASN A 1 96 ? 19.583 3.945 -3.728 1.00 94.75 96 ASN A C 1
ATOM 723 O O . ASN A 1 96 ? 20.034 5.020 -3.340 1.00 94.75 96 ASN A O 1
ATOM 727 N N . ASN A 1 97 ? 19.517 3.631 -5.023 1.00 94.62 97 ASN A N 1
ATOM 728 C CA . ASN A 1 97 ? 19.929 4.558 -6.075 1.00 94.62 97 ASN A CA 1
ATOM 729 C C . ASN A 1 97 ? 19.029 5.799 -6.139 1.00 94.62 97 ASN A C 1
ATOM 731 O O . ASN A 1 97 ? 19.549 6.897 -6.314 1.00 94.62 97 ASN A O 1
ATOM 735 N N . GLU A 1 98 ? 17.717 5.646 -5.947 1.00 90.62 98 GLU A N 1
ATOM 736 C CA . GLU A 1 98 ? 16.780 6.772 -5.851 1.00 90.62 98 GLU A CA 1
ATOM 737 C C . GLU A 1 98 ? 17.149 7.698 -4.688 1.00 90.62 98 GLU A C 1
ATOM 739 O O . GLU A 1 98 ? 17.326 8.896 -4.896 1.00 90.62 98 GLU A O 1
ATOM 744 N N . TYR A 1 99 ? 17.375 7.157 -3.485 1.00 89.12 99 TYR A N 1
ATOM 745 C CA . TYR A 1 99 ? 17.794 7.977 -2.343 1.00 89.12 99 TYR A CA 1
ATOM 746 C C . TYR A 1 99 ? 19.133 8.682 -2.570 1.00 89.12 99 TYR A C 1
ATOM 748 O O . TYR A 1 99 ? 19.273 9.848 -2.214 1.00 89.12 99 TYR A O 1
ATOM 756 N N . ARG A 1 100 ? 20.107 8.003 -3.187 1.00 92.88 100 ARG A N 1
ATOM 757 C CA . ARG A 1 100 ? 21.425 8.583 -3.497 1.00 92.88 100 ARG A CA 1
ATOM 758 C C . ARG A 1 100 ? 21.378 9.670 -4.566 1.00 92.88 100 ARG A C 1
ATOM 760 O O . ARG A 1 100 ? 22.292 10.479 -4.622 1.00 92.88 100 ARG A O 1
ATOM 767 N N . PHE A 1 101 ? 20.380 9.648 -5.445 1.00 89.12 101 PHE A N 1
ATOM 768 C CA . PHE A 1 101 ? 20.214 10.659 -6.487 1.00 89.12 101 PHE A CA 1
ATOM 769 C C . PHE A 1 101 ? 19.587 11.952 -5.948 1.00 89.12 101 PHE A C 1
ATOM 771 O O . PHE A 1 101 ? 19.825 13.026 -6.490 1.00 89.12 101 PHE A O 1
ATOM 778 N N . VAL A 1 102 ? 18.766 11.844 -4.901 1.00 74.94 102 VAL A N 1
ATOM 779 C CA . VAL A 1 102 ? 18.020 12.972 -4.320 1.00 74.94 102 VAL A CA 1
ATOM 780 C C . VAL A 1 102 ? 18.840 13.734 -3.258 1.00 74.94 102 VAL A C 1
ATOM 782 O O . VAL A 1 102 ? 18.437 14.824 -2.853 1.00 74.94 102 VAL A O 1
ATOM 785 N N . THR A 1 103 ? 19.994 13.200 -2.837 1.00 52.72 103 THR A N 1
ATOM 786 C CA . THR A 1 103 ? 21.013 13.886 -2.013 1.00 52.72 103 THR A CA 1
ATOM 787 C C . THR A 1 103 ? 22.095 14.535 -2.858 1.00 52.72 103 THR A C 1
ATOM 789 O O . THR A 1 103 ? 22.452 15.694 -2.560 1.00 52.72 103 THR A O 1
#

Foldseek 3Di:
DQQQLWQDKDKDKDDDPPDIDIDMDTPDDQPPPPDDSDDDDFQDPFQVVDDSARFDGRDPSHGHHDDDDPQPQDDPVDPPDPPDHPVNVVVVVVVVVVVVVVD

Organism: NCBI:txid51022

Radius of gyration: 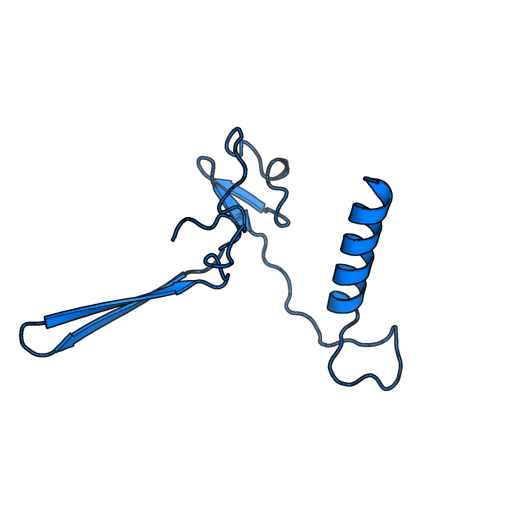18.52 Å; chains: 1; bounding box: 50×36×38 Å